Protein AF-A0A975GGH2-F1 (afdb_monomer)

Radius of gyration: 15.09 Å; Cα contacts (8 Å, |Δi|>4): 150; chains: 1; bounding box: 39×38×41 Å

Organism: NCBI:txid45656

Sequence (141 aa):
MATIVQTIEQKRSAKAYFLVQEVAKKDAAVQEKYKTCAKNFPSMVLTNGLLQSLSFLLSKKADEEKGYSLVAEHVRTWIETAINDGLLNKPEQSYSVSSVGEMIRWLSSLDVRNYLTATHEVISFTPWLKRFAQGLLYSPS

pLDDT: mean 89.92, std 12.07, range [39.66, 98.12]

Foldseek 3Di:
DDDPDDDPLNVLLVLLLVLVVVQQPDDQLLLVLLLVLLQCLLVCCVPPNDLVSLVVLVVQPDPSNNSSLSVLVSLLVQLVVCCVVVLAPDQDPPQDSPDSVSVSVSLVPDDPVRNVSSSVSSSSNSVSNNVSSVVSRDDDD

Nearest PDB structures (foldseek):
  2zop-assembly3_E-2  TM=8.923E-01  e=2.641E-04  Thermus thermophilus HB8
  5k7f-assembly1_B  TM=3.016E-01  e=3.276E+00  Myxococcus xanthus DK 1622

Mean predicted aligned error: 4.85 Å

Secondary structure (DSSP, 8-state):
----PPPHHHHHHHHHHHHHHHHTTS-HHHHHHHHHHHHHHHHHHHHH-HHHHHHHHHH--SGGGHHHHHHHHHHHHHHHHHHHTTSSPPPPTT---SSHHHHHHHHHHS-HHHHHHHHHHHHHHHHHHHHHHHHHS----

Structure (mmCIF, N/CA/C/O backbone):
data_AF-A0A975GGH2-F1
#
_entry.id   AF-A0A975GGH2-F1
#
loop_
_atom_site.group_PDB
_atom_site.id
_atom_site.type_symbol
_atom_site.label_atom_id
_atom_site.label_alt_id
_atom_site.label_comp_id
_atom_site.label_asym_id
_atom_site.label_entity_id
_atom_site.label_seq_id
_atom_site.pdbx_PDB_ins_code
_atom_site.Cartn_x
_atom_site.Cartn_y
_atom_site.Cartn_z
_atom_site.occupancy
_atom_site.B_iso_or_equiv
_atom_site.auth_seq_id
_atom_site.auth_comp_id
_atom_site.auth_asym_id
_atom_site.auth_atom_id
_atom_site.pdbx_PDB_model_num
ATOM 1 N N . MET A 1 1 ? -12.277 -23.011 -22.365 1.00 39.66 1 MET A N 1
ATOM 2 C CA . MET A 1 1 ? -12.888 -22.144 -21.335 1.00 39.66 1 MET A CA 1
ATOM 3 C C . MET A 1 1 ? -12.095 -20.851 -21.304 1.00 39.66 1 MET A C 1
ATOM 5 O O . MET A 1 1 ? -10.890 -20.924 -21.109 1.00 39.66 1 MET A O 1
ATOM 9 N N . ALA A 1 2 ? -12.713 -19.704 -21.590 1.00 44.00 2 ALA A N 1
ATOM 10 C CA . ALA A 1 2 ? -12.029 -18.418 -21.493 1.00 44.00 2 ALA A CA 1
ATOM 11 C C . ALA A 1 2 ? -11.897 -18.050 -20.010 1.00 44.00 2 ALA A C 1
ATOM 13 O O . ALA A 1 2 ? -12.901 -17.833 -19.334 1.00 44.00 2 ALA A O 1
ATOM 14 N N . THR A 1 3 ? -10.675 -18.032 -19.489 1.00 51.44 3 THR A N 1
ATOM 15 C CA . THR A 1 3 ? -10.408 -17.518 -18.145 1.00 51.44 3 THR A CA 1
ATOM 16 C C . THR A 1 3 ? -10.687 -16.018 -18.165 1.00 51.44 3 THR A C 1
ATOM 18 O O . THR A 1 3 ? -10.071 -15.293 -18.944 1.00 51.44 3 THR A O 1
ATOM 21 N N . ILE A 1 4 ? -11.626 -15.540 -17.345 1.00 62.81 4 ILE A N 1
ATOM 22 C CA . ILE A 1 4 ? -11.861 -14.101 -17.182 1.00 62.81 4 ILE A CA 1
ATOM 23 C C . ILE A 1 4 ? -10.635 -13.533 -16.461 1.00 62.81 4 ILE A C 1
ATOM 25 O O . ILE A 1 4 ? -10.492 -13.673 -15.248 1.00 62.81 4 ILE A O 1
ATOM 29 N N . VAL A 1 5 ? -9.708 -12.953 -17.223 1.00 73.94 5 VAL A N 1
ATOM 30 C CA . VAL A 1 5 ? -8.522 -12.291 -16.676 1.00 73.94 5 VAL A CA 1
ATOM 31 C C . VAL A 1 5 ? -8.978 -11.006 -15.987 1.00 73.94 5 VAL A C 1
ATOM 33 O O . VAL A 1 5 ? -9.556 -10.129 -16.626 1.00 73.94 5 VAL A O 1
ATOM 36 N N . GLN A 1 6 ? -8.740 -10.898 -14.678 1.00 80.75 6 GLN A N 1
ATOM 37 C CA . GLN A 1 6 ? -9.016 -9.667 -13.937 1.00 80.75 6 GLN A CA 1
ATOM 38 C C . GLN A 1 6 ? -8.064 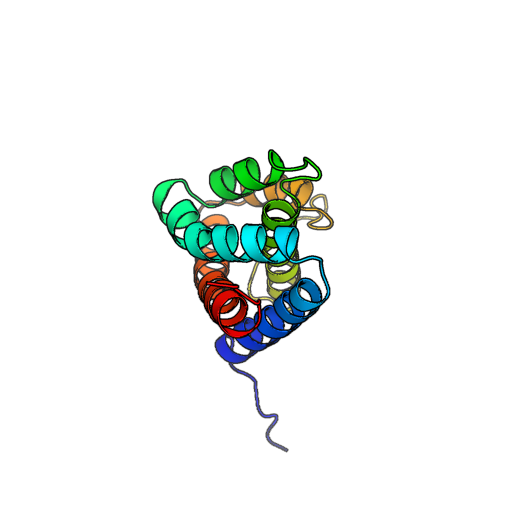-8.552 -14.373 1.00 80.75 6 GLN A C 1
ATOM 40 O O . GLN A 1 6 ? -6.862 -8.776 -14.538 1.00 80.75 6 GLN A O 1
ATOM 45 N N . THR A 1 7 ? -8.587 -7.334 -14.506 1.00 91.81 7 THR A N 1
ATOM 46 C CA . THR A 1 7 ? -7.756 -6.160 -14.789 1.00 91.81 7 THR A CA 1
ATOM 47 C C . THR A 1 7 ? -6.927 -5.775 -13.561 1.00 91.81 7 THR A C 1
ATOM 49 O O . THR A 1 7 ? -7.290 -6.066 -12.419 1.00 91.81 7 THR A O 1
ATOM 52 N N . ILE A 1 8 ? -5.813 -5.070 -13.773 1.00 93.44 8 ILE A N 1
ATOM 53 C CA . ILE A 1 8 ? -4.982 -4.565 -12.670 1.00 93.44 8 ILE A CA 1
ATOM 54 C C . ILE A 1 8 ? -5.765 -3.631 -11.732 1.00 93.44 8 ILE A C 1
ATOM 56 O O . ILE A 1 8 ? -5.581 -3.681 -10.519 1.00 93.44 8 ILE A O 1
ATOM 60 N N . GLU A 1 9 ? -6.706 -2.850 -12.270 1.00 94.75 9 GLU A N 1
ATOM 61 C CA . GLU A 1 9 ? -7.599 -2.001 -11.474 1.00 94.75 9 GLU A CA 1
ATOM 62 C C . GLU A 1 9 ? -8.523 -2.822 -10.575 1.00 94.75 9 GLU A C 1
ATOM 64 O O . GLU A 1 9 ? -8.670 -2.494 -9.400 1.00 94.75 9 GLU A O 1
ATOM 69 N N . GLN A 1 10 ? -9.084 -3.926 -11.082 1.00 94.62 10 GLN A N 1
ATOM 70 C CA . GLN A 1 10 ? -9.899 -4.833 -10.269 1.00 94.62 10 GLN A CA 1
ATOM 71 C C . GLN A 1 10 ? -9.081 -5.438 -9.121 1.00 94.62 10 GLN A C 1
ATOM 73 O O . GLN A 1 10 ? -9.567 -5.508 -7.990 1.00 94.62 10 GLN A O 1
ATOM 78 N N . LYS A 1 11 ? -7.820 -5.809 -9.378 1.00 95.62 11 LYS A N 1
ATOM 79 C CA . LYS A 1 11 ? -6.906 -6.320 -8.346 1.00 95.62 11 LYS A CA 1
ATOM 80 C C . LYS A 1 11 ? -6.584 -5.265 -7.285 1.00 95.62 11 LYS A C 1
ATOM 82 O O . LYS A 1 11 ? -6.726 -5.541 -6.092 1.00 95.62 11 LYS A O 1
ATOM 87 N N . ARG A 1 12 ? -6.218 -4.047 -7.708 1.00 97.50 12 ARG A N 1
ATOM 88 C CA . ARG A 1 12 ? -5.966 -2.899 -6.815 1.00 97.50 12 ARG A CA 1
ATOM 89 C C . ARG A 1 12 ? -7.181 -2.622 -5.938 1.00 97.50 12 ARG A C 1
ATOM 91 O O . ARG A 1 12 ? -7.048 -2.538 -4.717 1.00 97.50 12 ARG A O 1
ATOM 98 N N . SER A 1 13 ? -8.370 -2.542 -6.543 1.00 97.06 13 SER A N 1
ATOM 99 C CA . SER A 1 13 ? -9.608 -2.273 -5.815 1.00 97.06 13 SER A CA 1
ATOM 100 C C . SER A 1 13 ? -9.954 -3.388 -4.832 1.00 97.06 13 SER A C 1
ATOM 102 O O . SER A 1 13 ? -10.293 -3.097 -3.690 1.00 97.06 13 SER A O 1
ATOM 104 N N . ALA A 1 14 ? -9.822 -4.657 -5.236 1.00 97.19 14 ALA A N 1
ATOM 105 C CA . ALA A 1 14 ? -10.142 -5.796 -4.380 1.00 97.19 14 ALA A CA 1
ATOM 106 C C . ALA A 1 14 ? -9.209 -5.865 -3.165 1.00 97.19 14 ALA A C 1
ATOM 108 O O . ALA A 1 14 ? -9.674 -6.018 -2.033 1.00 97.19 14 ALA A O 1
ATOM 109 N N . LYS A 1 15 ? -7.898 -5.676 -3.375 1.00 97.75 15 LYS A N 1
ATOM 110 C CA . LYS A 1 15 ? -6.932 -5.644 -2.273 1.00 97.75 15 LYS A CA 1
ATOM 111 C C . LYS A 1 15 ? -7.193 -4.463 -1.339 1.00 97.75 15 LYS A C 1
ATOM 113 O O . LYS A 1 15 ? -7.219 -4.648 -0.126 1.00 97.75 15 LYS A O 1
ATOM 118 N N . ALA A 1 16 ? -7.411 -3.267 -1.888 1.00 98.06 16 ALA A N 1
ATOM 119 C CA . ALA A 1 16 ? -7.695 -2.073 -1.098 1.00 98.06 16 ALA A CA 1
ATOM 120 C C . ALA A 1 16 ? -8.970 -2.229 -0.257 1.00 98.06 16 ALA A C 1
ATOM 122 O O . ALA A 1 16 ? -8.962 -1.879 0.921 1.00 98.06 16 ALA A O 1
ATOM 123 N N . TYR A 1 17 ? -10.036 -2.782 -0.841 1.00 98.12 17 TYR A N 1
ATOM 124 C CA . TYR A 1 17 ? -11.290 -3.059 -0.144 1.00 98.12 17 TYR A CA 1
ATOM 125 C C . TYR A 1 17 ? -11.068 -3.974 1.063 1.00 98.12 17 TYR A C 1
ATOM 127 O O . TYR A 1 17 ? -11.427 -3.601 2.177 1.00 98.12 17 TYR A O 1
ATOM 135 N N . PHE A 1 18 ? -10.409 -5.119 0.855 1.00 97.88 18 PHE A N 1
ATOM 136 C CA . PHE A 1 18 ? -10.112 -6.074 1.924 1.00 97.88 18 PHE A CA 1
ATOM 137 C C . PHE A 1 18 ? -9.308 -5.427 3.060 1.00 97.88 18 PHE A C 1
ATOM 139 O O . PHE A 1 18 ? -9.675 -5.524 4.227 1.00 97.88 18 PHE A O 1
ATOM 146 N N . LEU A 1 19 ? -8.241 -4.702 2.719 1.00 97.94 19 LEU A N 1
ATOM 147 C CA . LEU A 1 19 ? -7.385 -4.049 3.708 1.00 97.94 19 LEU A CA 1
ATOM 148 C C . LEU A 1 19 ? -8.143 -2.993 4.525 1.00 97.94 19 LEU A C 1
ATOM 150 O O . LEU A 1 19 ? -7.998 -2.931 5.743 1.00 97.94 19 LEU A O 1
ATOM 154 N N . VAL A 1 20 ? -8.984 -2.175 3.886 1.00 97.75 20 VAL A N 1
ATOM 155 C CA . VAL A 1 20 ? -9.786 -1.167 4.598 1.00 97.75 20 VAL A CA 1
ATOM 156 C C . VAL A 1 20 ? -10.891 -1.810 5.441 1.00 97.75 20 VAL A C 1
ATOM 158 O O . VAL A 1 20 ? -11.197 -1.307 6.521 1.00 97.75 20 VAL A O 1
ATOM 161 N N . GLN A 1 21 ? -11.455 -2.938 5.008 1.00 97.06 21 GLN A N 1
ATOM 162 C CA . GLN A 1 21 ? -12.437 -3.684 5.796 1.00 97.06 21 GLN A CA 1
ATOM 163 C C . GLN A 1 21 ? -11.850 -4.172 7.131 1.00 97.06 21 GLN A C 1
ATOM 165 O O . GLN A 1 21 ? -12.538 -4.144 8.150 1.00 97.06 21 GLN A O 1
ATOM 170 N N . GLU A 1 22 ? -10.569 -4.549 7.167 1.00 95.94 22 GLU A N 1
ATOM 171 C CA . GLU A 1 22 ? -9.883 -4.889 8.422 1.00 95.94 22 GLU A CA 1
ATOM 172 C C . GLU A 1 22 ? -9.676 -3.667 9.333 1.00 95.94 22 GLU A C 1
ATOM 174 O O . GLU A 1 22 ? -9.730 -3.790 10.559 1.00 95.94 22 GLU A O 1
ATOM 179 N N . VAL A 1 23 ? -9.506 -2.471 8.760 1.00 96.00 23 VAL A N 1
ATOM 180 C CA . VAL A 1 23 ? -9.425 -1.212 9.527 1.00 96.00 23 VAL A CA 1
ATOM 181 C C . VAL A 1 23 ? -10.776 -0.843 10.127 1.00 96.00 23 VAL A C 1
ATOM 183 O O . VAL A 1 23 ? -10.817 -0.347 11.249 1.00 96.00 23 VAL A O 1
ATOM 186 N N . ALA A 1 24 ? -11.882 -1.136 9.441 1.00 95.06 24 ALA A N 1
ATOM 187 C CA . ALA A 1 24 ? -13.233 -0.872 9.944 1.00 95.06 24 ALA A CA 1
ATOM 188 C C . ALA A 1 24 ? -13.557 -1.629 11.250 1.00 95.06 24 ALA A C 1
ATOM 190 O O . ALA A 1 24 ? -14.477 -1.252 11.970 1.00 95.06 24 ALA A O 1
ATOM 191 N N . LYS A 1 25 ? -12.787 -2.676 11.579 1.00 94.38 25 LYS A N 1
ATOM 192 C CA . LYS A 1 25 ? -12.889 -3.436 12.836 1.00 94.38 25 LYS A CA 1
ATOM 193 C C . LYS A 1 25 ? -12.070 -2.829 13.986 1.00 94.38 25 LYS A C 1
ATOM 195 O O . LYS A 1 25 ? -12.108 -3.352 15.097 1.00 94.38 25 LYS A O 1
ATOM 200 N N . LYS A 1 26 ? -11.269 -1.790 13.725 1.00 92.81 26 LYS A N 1
ATOM 201 C CA . LYS A 1 26 ? -10.469 -1.073 14.733 1.00 92.81 26 LYS A CA 1
ATOM 202 C C . LYS A 1 26 ? -11.300 0.019 15.409 1.00 92.81 26 LYS A C 1
ATOM 204 O O . LY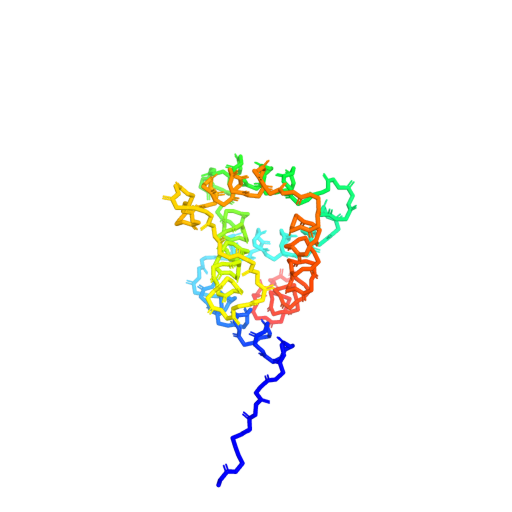S A 1 26 ? -12.392 0.348 14.954 1.00 92.81 26 LYS A O 1
ATOM 209 N N . ASP A 1 27 ? -10.780 0.586 16.491 1.00 92.31 27 ASP A N 1
ATOM 210 C CA . ASP A 1 27 ? -11.405 1.710 17.188 1.00 92.31 27 ASP A CA 1
ATOM 211 C C . ASP A 1 27 ? -11.498 2.973 16.308 1.00 92.31 27 ASP A C 1
ATOM 213 O O . ASP A 1 27 ? -10.765 3.141 15.329 1.00 92.31 27 ASP A O 1
ATOM 217 N N . ALA A 1 28 ? -12.417 3.874 16.665 1.00 91.62 28 ALA A N 1
ATOM 218 C CA . ALA A 1 28 ? -12.719 5.066 15.874 1.00 91.62 28 ALA A CA 1
ATOM 219 C C . ALA A 1 28 ? -11.508 6.001 15.695 1.00 91.62 28 ALA A C 1
ATOM 221 O O . ALA A 1 28 ? -11.342 6.576 14.620 1.00 91.62 28 ALA A O 1
ATOM 222 N N . ALA A 1 29 ? -10.630 6.107 16.699 1.00 90.75 29 ALA A N 1
ATOM 223 C CA . ALA A 1 29 ? -9.444 6.958 16.619 1.00 90.75 29 ALA A CA 1
ATOM 224 C C . ALA A 1 29 ? -8.452 6.429 15.570 1.00 90.75 29 ALA A C 1
ATOM 226 O O . ALA A 1 29 ? -7.943 7.190 14.741 1.00 90.75 29 ALA A O 1
ATOM 227 N N . VAL A 1 30 ? -8.230 5.110 15.531 1.00 92.81 30 VAL A N 1
ATOM 228 C CA . VAL A 1 30 ? -7.422 4.469 14.483 1.00 92.81 30 VAL A CA 1
ATOM 229 C C . VAL A 1 30 ? -8.044 4.671 13.102 1.00 92.81 30 VAL A C 1
ATOM 231 O O . VAL A 1 30 ? -7.322 5.008 12.157 1.00 92.81 30 VAL A O 1
ATOM 234 N N . GLN A 1 31 ? -9.364 4.503 12.974 1.00 94.12 31 GLN A N 1
ATOM 235 C CA . GLN A 1 31 ? -10.075 4.705 11.708 1.00 94.12 31 GLN A CA 1
ATOM 236 C C . GLN A 1 31 ? -9.923 6.141 11.181 1.00 94.12 31 GLN A C 1
ATOM 238 O O . GLN A 1 31 ? -9.625 6.336 10.000 1.00 94.12 31 GLN A O 1
ATOM 243 N N . GLU A 1 32 ? -10.068 7.148 12.044 1.00 92.94 32 GLU A N 1
ATOM 244 C CA . GLU A 1 32 ? -9.950 8.562 11.680 1.00 92.94 32 GLU A CA 1
ATOM 245 C C . GLU A 1 32 ? -8.530 8.923 11.216 1.00 92.94 32 GLU A C 1
ATOM 247 O O . GLU A 1 32 ? -8.338 9.543 10.159 1.00 92.94 32 GLU A O 1
ATOM 252 N N . LYS A 1 33 ? -7.512 8.476 11.963 1.00 93.25 33 LYS A N 1
ATOM 253 C CA . LYS A 1 33 ? -6.100 8.673 11.604 1.00 93.25 33 LYS A CA 1
ATOM 254 C C . LYS A 1 33 ? -5.759 7.980 10.290 1.00 93.25 33 LYS A C 1
ATOM 256 O O . LYS A 1 33 ? -5.123 8.584 9.425 1.00 93.25 33 LYS A O 1
ATOM 261 N N . TYR A 1 34 ? -6.230 6.746 10.103 1.00 95.75 34 TYR A N 1
ATOM 262 C CA . TYR A 1 34 ? -6.054 6.008 8.855 1.00 95.75 34 TYR A CA 1
ATOM 263 C C . TYR A 1 34 ? -6.700 6.745 7.680 1.00 95.75 34 TYR A C 1
ATOM 265 O O . TYR A 1 34 ? -6.052 6.959 6.658 1.00 95.75 34 TYR A O 1
ATOM 273 N N . LYS A 1 35 ? -7.956 7.188 7.821 1.00 95.12 35 LYS A N 1
ATOM 274 C CA . LYS A 1 35 ? -8.696 7.925 6.784 1.00 95.12 35 LYS A CA 1
ATOM 275 C C . LYS A 1 35 ? -7.978 9.213 6.386 1.00 95.12 35 LYS A C 1
ATOM 277 O O . LYS A 1 35 ? -7.836 9.496 5.194 1.00 95.12 35 LYS A O 1
ATOM 282 N N . THR A 1 36 ? -7.481 9.960 7.369 1.00 94.44 36 THR A N 1
ATOM 283 C CA . THR A 1 36 ? -6.690 11.178 7.149 1.00 94.44 36 THR A CA 1
ATOM 284 C C . THR A 1 36 ? -5.393 10.870 6.404 1.00 94.44 36 THR A C 1
ATOM 286 O O . THR A 1 36 ? -5.089 11.506 5.393 1.00 94.44 36 THR A O 1
ATOM 289 N N . CYS A 1 37 ? -4.653 9.855 6.850 1.00 95.44 37 CYS A N 1
ATOM 290 C CA . CYS A 1 37 ? -3.409 9.442 6.215 1.00 95.44 37 CYS A CA 1
ATOM 291 C C . CYS A 1 37 ? -3.637 8.953 4.773 1.00 95.44 37 CYS A C 1
ATOM 293 O O . CYS A 1 37 ? -3.021 9.478 3.848 1.00 95.44 37 CYS A O 1
ATOM 295 N N . ALA A 1 38 ? -4.584 8.037 4.549 1.00 96.31 38 ALA A N 1
ATOM 296 C CA . ALA A 1 38 ? -4.919 7.496 3.231 1.00 96.31 38 ALA A CA 1
ATOM 297 C C . ALA A 1 38 ? -5.369 8.586 2.242 1.00 96.31 38 ALA A C 1
ATOM 299 O O . ALA A 1 38 ? -5.060 8.514 1.053 1.00 96.31 38 ALA A O 1
ATOM 300 N N . LYS A 1 39 ? -6.064 9.627 2.723 1.00 95.38 39 LYS A N 1
ATOM 301 C CA . LYS A 1 39 ? -6.448 10.792 1.912 1.00 95.38 39 LYS A CA 1
ATOM 302 C C . LYS A 1 39 ? -5.234 11.596 1.437 1.00 95.38 39 LYS A C 1
ATOM 304 O O . LYS A 1 39 ? -5.240 12.055 0.294 1.00 95.38 39 LYS A O 1
ATOM 309 N N . ASN A 1 40 ? -4.237 11.777 2.301 1.00 94.62 40 ASN A N 1
ATOM 310 C CA . ASN A 1 40 ? -3.101 12.671 2.065 1.00 94.62 40 ASN A CA 1
ATOM 311 C C . ASN A 1 40 ? -1.912 11.969 1.392 1.00 94.62 40 ASN A C 1
ATOM 313 O O . ASN A 1 40 ? -1.162 12.605 0.653 1.00 94.62 40 ASN A O 1
ATOM 317 N N . PHE A 1 41 ? -1.760 10.662 1.601 1.00 95.75 41 PHE A N 1
ATOM 318 C CA . PHE A 1 41 ? -0.600 9.894 1.154 1.00 95.75 41 PHE A CA 1
ATOM 319 C C . PHE A 1 41 ? -0.308 9.980 -0.358 1.00 95.75 41 PHE A C 1
ATOM 321 O O . PHE A 1 41 ? 0.853 10.209 -0.693 1.00 95.75 41 PHE A O 1
ATOM 328 N N . PRO A 1 42 ? -1.291 9.909 -1.287 1.00 93.81 42 PRO A N 1
ATOM 329 C CA . PRO A 1 42 ? -1.004 10.077 -2.715 1.00 93.81 42 PRO A CA 1
ATOM 330 C C . PRO A 1 42 ? -0.324 11.417 -3.029 1.00 93.81 42 PRO A C 1
ATOM 332 O O . PRO A 1 42 ? 0.634 11.468 -3.795 1.00 93.81 42 PRO A O 1
ATOM 335 N N . SER A 1 43 ? -0.785 12.501 -2.394 1.00 94.69 43 SER A N 1
ATOM 336 C CA . SER A 1 43 ? -0.185 13.827 -2.562 1.00 94.69 43 SER A CA 1
ATOM 337 C C . SER A 1 43 ? 1.215 13.885 -1.958 1.00 94.69 43 SER A C 1
ATOM 339 O O . SER A 1 43 ? 2.107 14.466 -2.563 1.00 94.69 43 SER A O 1
ATOM 341 N N . MET A 1 44 ? 1.430 13.258 -0.796 1.00 95.38 44 MET A N 1
ATOM 342 C CA . MET A 1 44 ? 2.754 13.193 -0.169 1.00 95.38 44 MET A CA 1
ATOM 343 C C . MET A 1 44 ? 3.771 12.499 -1.078 1.00 95.38 44 MET A C 1
ATOM 345 O O . MET A 1 44 ? 4.877 13.006 -1.241 1.00 95.38 44 MET A O 1
ATOM 349 N N . VAL A 1 45 ? 3.386 11.387 -1.716 1.00 96.44 45 VAL A N 1
ATOM 350 C CA . VAL A 1 45 ? 4.259 10.657 -2.648 1.00 96.44 45 VAL A CA 1
ATOM 351 C C . VAL A 1 45 ? 4.600 11.512 -3.868 1.00 96.44 45 VAL A C 1
ATOM 353 O O . VAL A 1 45 ? 5.754 11.523 -4.285 1.00 96.44 45 VAL A O 1
ATOM 356 N N . LEU A 1 46 ? 3.636 12.258 -4.414 1.00 94.38 46 LEU A N 1
ATOM 357 C CA . LEU A 1 46 ? 3.871 13.148 -5.556 1.00 94.38 46 LEU A CA 1
ATOM 358 C C . LEU A 1 46 ? 4.796 14.327 -5.214 1.00 94.38 46 LEU A C 1
ATOM 360 O O . LEU A 1 46 ? 5.604 14.719 -6.048 1.00 94.38 46 LEU A O 1
ATOM 364 N N . THR A 1 47 ? 4.685 14.892 -4.009 1.00 95.44 47 THR A N 1
ATOM 365 C CA . THR A 1 47 ? 5.467 16.073 -3.602 1.00 95.44 47 THR A CA 1
ATOM 366 C C . THR A 1 47 ? 6.854 15.713 -3.068 1.00 95.44 47 THR A C 1
ATOM 368 O O . THR A 1 47 ? 7.829 16.374 -3.407 1.00 95.44 47 THR A O 1
ATOM 371 N N . ASN A 1 48 ? 6.953 14.663 -2.249 1.00 95.25 48 ASN A N 1
ATOM 372 C CA . ASN A 1 48 ? 8.170 14.325 -1.497 1.00 95.25 48 ASN A CA 1
ATOM 373 C C . ASN A 1 48 ? 8.847 13.035 -1.992 1.00 95.25 48 ASN A C 1
ATOM 375 O O . ASN A 1 48 ? 9.938 12.683 -1.544 1.00 95.25 48 ASN A O 1
ATOM 379 N N . GLY A 1 49 ? 8.199 12.292 -2.889 1.00 95.56 49 GLY A N 1
ATOM 380 C CA . GLY A 1 49 ? 8.638 10.968 -3.313 1.00 95.56 49 GLY A CA 1
ATOM 381 C C . GLY A 1 49 ? 8.189 9.847 -2.371 1.00 95.56 49 GLY A C 1
ATOM 382 O O . GLY A 1 49 ? 7.795 10.057 -1.215 1.00 95.56 49 GLY A O 1
ATOM 383 N N . LEU A 1 50 ? 8.255 8.615 -2.882 1.00 97.19 50 LEU A N 1
ATOM 384 C CA . LEU A 1 50 ? 7.779 7.420 -2.187 1.00 97.19 50 LEU A CA 1
ATOM 385 C C . LEU A 1 50 ? 8.599 7.113 -0.924 1.00 97.19 50 LEU A C 1
ATOM 387 O O . LEU A 1 50 ? 8.018 6.912 0.142 1.00 97.19 50 LEU A O 1
ATOM 391 N N . LEU A 1 51 ? 9.934 7.130 -1.016 1.00 96.38 51 LEU A N 1
ATOM 392 C CA . LEU A 1 51 ? 10.822 6.809 0.112 1.00 96.38 51 LEU A CA 1
ATOM 393 C C . LEU A 1 51 ? 10.635 7.747 1.307 1.00 96.38 51 LEU A C 1
ATOM 395 O O . LEU A 1 51 ? 10.519 7.280 2.442 1.00 96.38 51 LEU A O 1
ATOM 399 N N . GLN A 1 52 ? 10.571 9.059 1.064 1.00 95.44 52 GLN A N 1
ATOM 400 C CA . GLN A 1 52 ? 10.388 10.040 2.136 1.00 95.44 52 GLN A CA 1
ATOM 401 C C . GLN A 1 52 ? 9.007 9.901 2.774 1.00 95.44 52 GLN A C 1
ATOM 403 O O . GLN A 1 52 ? 8.887 9.907 3.997 1.00 95.44 52 GLN A O 1
ATOM 408 N N . SER A 1 53 ? 7.972 9.696 1.956 1.00 96.81 53 SER A N 1
ATOM 409 C CA . SER A 1 53 ? 6.603 9.501 2.440 1.00 96.81 53 SER A CA 1
ATOM 410 C C . SER A 1 53 ? 6.483 8.260 3.325 1.00 96.81 53 SER A C 1
ATOM 412 O O . SER A 1 53 ? 5.916 8.333 4.413 1.00 96.81 53 SER A O 1
ATOM 414 N N . LEU A 1 54 ? 7.063 7.132 2.904 1.00 95.69 54 LEU A N 1
ATOM 415 C CA . LEU A 1 54 ? 7.078 5.897 3.692 1.00 95.69 54 LEU A CA 1
ATOM 416 C C . LEU A 1 54 ? 7.910 6.031 4.971 1.00 95.69 54 LEU A C 1
ATOM 418 O O . LEU A 1 54 ? 7.483 5.564 6.023 1.00 95.69 54 LEU A O 1
ATOM 422 N N . SER A 1 55 ? 9.061 6.703 4.906 1.00 93.62 55 SER A N 1
ATOM 423 C CA . SER A 1 55 ? 9.909 6.955 6.080 1.00 93.62 55 SER A CA 1
ATOM 424 C C . SER A 1 55 ? 9.206 7.848 7.103 1.00 93.62 55 SER A C 1
ATOM 426 O O . SER A 1 55 ? 9.281 7.593 8.305 1.00 93.62 55 SER A O 1
ATOM 428 N N . PHE A 1 56 ? 8.453 8.848 6.635 1.00 93.31 56 PHE A N 1
ATOM 429 C CA . PHE A 1 56 ? 7.605 9.666 7.495 1.00 93.31 56 PHE A CA 1
ATOM 430 C C . PHE A 1 56 ? 6.542 8.811 8.195 1.00 93.31 56 PHE A C 1
ATOM 432 O O . PHE A 1 56 ? 6.446 8.860 9.420 1.00 93.31 56 PHE A O 1
ATOM 439 N N . LEU A 1 57 ? 5.800 7.968 7.464 1.00 92.62 57 LEU A N 1
ATOM 440 C CA . LEU A 1 57 ? 4.827 7.058 8.087 1.00 92.62 57 LEU A CA 1
ATOM 441 C C . LEU A 1 57 ? 5.493 6.090 9.077 1.00 92.62 57 LEU A C 1
ATOM 443 O O . LEU A 1 57 ? 4.945 5.833 10.144 1.00 92.62 57 LEU A O 1
ATOM 447 N N . LEU A 1 58 ? 6.696 5.599 8.769 1.00 87.50 58 LEU A N 1
ATOM 448 C CA . LEU A 1 58 ? 7.454 4.714 9.654 1.00 87.50 58 LEU A CA 1
ATOM 449 C C . LEU A 1 58 ? 7.887 5.402 10.959 1.00 87.50 58 LEU A C 1
ATOM 451 O O . LEU A 1 58 ? 8.069 4.722 11.965 1.00 87.50 58 L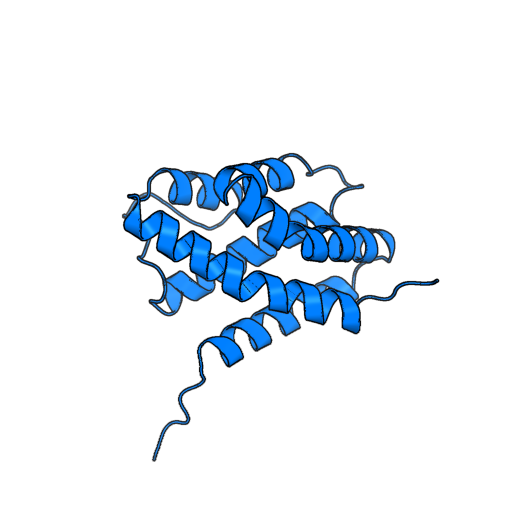EU A O 1
ATOM 455 N N . SER A 1 59 ? 8.053 6.727 10.972 1.00 87.56 59 SER A N 1
ATOM 456 C CA . SER A 1 59 ? 8.349 7.474 12.205 1.00 87.56 59 SER A CA 1
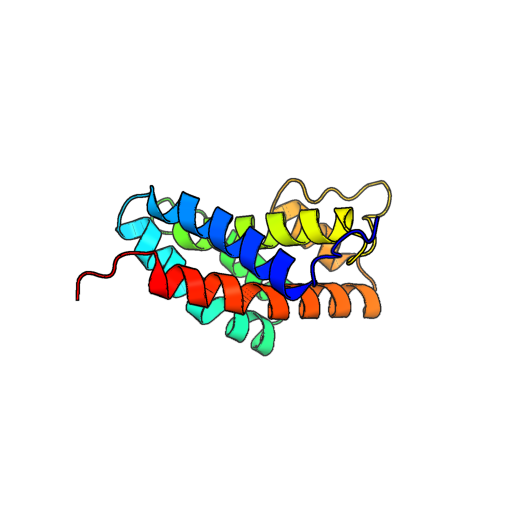ATOM 457 C C . SER A 1 59 ? 7.125 7.620 13.121 1.00 87.56 59 SER A C 1
ATOM 459 O O . SER A 1 59 ? 7.261 7.840 14.322 1.00 87.56 59 SER A O 1
ATOM 461 N N . LYS A 1 60 ? 5.917 7.423 12.580 1.00 83.62 60 LYS A N 1
ATOM 462 C CA . LYS A 1 60 ? 4.623 7.541 13.266 1.00 83.62 60 LYS A CA 1
ATOM 463 C C . LYS A 1 60 ? 4.188 6.230 13.950 1.00 83.62 60 LYS A C 1
ATOM 465 O O . LYS A 1 60 ? 3.053 5.788 13.804 1.00 83.62 60 LYS A O 1
ATOM 470 N N . LYS A 1 61 ? 5.101 5.597 14.699 1.00 67.69 61 LYS A N 1
ATOM 471 C CA . LYS A 1 61 ? 4.890 4.297 15.385 1.00 67.69 61 LYS A CA 1
ATOM 472 C C . LYS A 1 61 ? 4.219 4.374 16.762 1.00 67.69 61 LYS A C 1
ATOM 474 O O . LYS A 1 61 ? 3.979 3.331 17.362 1.00 67.69 61 LYS A O 1
ATOM 479 N N . ALA A 1 62 ? 3.959 5.571 17.283 1.00 67.94 62 ALA A N 1
ATOM 480 C CA . ALA A 1 62 ? 3.289 5.732 18.573 1.00 67.94 62 ALA A CA 1
ATOM 481 C C . ALA A 1 62 ? 1.863 5.149 18.541 1.00 67.94 62 ALA A C 1
ATOM 483 O O . ALA A 1 62 ? 1.223 5.135 17.488 1.00 67.94 62 ALA A O 1
ATOM 484 N N . ASP A 1 63 ? 1.349 4.710 19.696 1.00 61.62 63 ASP A N 1
ATOM 485 C CA . ASP A 1 63 ? -0.002 4.136 19.817 1.00 61.62 63 ASP A CA 1
ATOM 486 C C . ASP A 1 63 ? -1.099 5.079 19.287 1.00 61.62 63 ASP A C 1
ATOM 488 O O . ASP A 1 63 ? -2.064 4.618 18.678 1.00 61.62 63 ASP A O 1
ATOM 492 N N . GLU A 1 64 ? -0.909 6.394 19.433 1.00 62.50 64 GLU A N 1
ATOM 493 C CA . GLU A 1 64 ? -1.807 7.448 18.933 1.00 62.50 64 GLU A CA 1
ATOM 494 C C . GLU A 1 64 ? -1.797 7.606 17.399 1.00 62.50 64 GLU A C 1
ATOM 496 O O . GLU A 1 64 ? -2.691 8.222 16.818 1.00 62.50 64 GLU A O 1
ATOM 501 N N . GLU A 1 65 ? -0.794 7.045 16.723 1.00 74.44 65 GLU A N 1
ATOM 502 C CA . GLU A 1 65 ? -0.554 7.199 15.284 1.00 74.44 65 GLU A CA 1
ATOM 503 C C . GLU A 1 65 ? -0.698 5.864 14.525 1.00 74.44 65 GLU A C 1
ATOM 505 O O . GLU A 1 65 ? -0.329 5.749 13.352 1.00 74.44 65 GLU A O 1
ATOM 510 N N . LYS A 1 66 ? -1.303 4.848 15.161 1.00 83.25 66 LYS A N 1
ATOM 511 C CA . LYS A 1 66 ? -1.558 3.512 14.585 1.00 83.25 66 LYS A CA 1
ATOM 512 C C . LYS A 1 66 ? -2.168 3.549 13.180 1.00 83.25 66 LYS A C 1
ATOM 514 O O . LYS A 1 66 ? -1.805 2.730 12.337 1.00 83.25 66 LYS A O 1
ATOM 519 N N . GLY A 1 67 ? -3.039 4.518 12.892 1.00 87.94 67 GLY A N 1
ATOM 520 C CA . GLY A 1 67 ? -3.622 4.701 11.559 1.00 87.94 67 GLY A CA 1
ATOM 521 C C . GLY A 1 67 ? -2.590 4.980 10.455 1.00 87.94 67 GLY A C 1
ATOM 522 O O . GLY A 1 67 ? -2.729 4.457 9.352 1.00 87.94 67 GLY A O 1
ATOM 523 N N . TYR A 1 68 ? -1.525 5.736 10.744 1.00 92.00 68 TYR A N 1
ATOM 524 C CA . TYR A 1 68 ? -0.445 6.030 9.788 1.00 92.00 68 TYR A CA 1
ATOM 525 C C . TYR A 1 68 ? 0.407 4.790 9.514 1.00 92.00 68 TYR A C 1
ATOM 527 O O . TYR A 1 68 ? 0.716 4.480 8.361 1.00 92.00 68 TYR A O 1
ATOM 535 N N . SER A 1 69 ? 0.737 4.050 10.575 1.00 91.38 69 SER A N 1
ATOM 536 C CA . SER A 1 69 ? 1.485 2.795 10.469 1.00 91.38 69 SER A CA 1
ATOM 537 C C . SER A 1 69 ? 0.729 1.753 9.630 1.00 91.38 69 SER A C 1
ATOM 539 O O . SER A 1 69 ? 1.333 1.083 8.795 1.00 91.38 69 SER A O 1
ATOM 541 N N . LEU A 1 70 ? -0.600 1.672 9.770 1.00 95.06 70 LEU A N 1
ATOM 542 C CA . LEU A 1 70 ? -1.442 0.783 8.961 1.00 95.06 70 LEU A CA 1
ATOM 543 C C . LEU A 1 70 ? -1.449 1.153 7.471 1.00 95.06 70 LEU A C 1
ATOM 545 O O . LEU A 1 70 ? -1.406 0.259 6.631 1.00 95.06 70 LEU A O 1
ATOM 549 N N . VAL A 1 71 ? -1.459 2.443 7.113 1.00 96.94 71 VAL A N 1
ATOM 550 C CA . VAL A 1 71 ? -1.349 2.848 5.697 1.00 96.94 71 VAL A CA 1
ATOM 551 C C . VAL A 1 71 ? -0.019 2.383 5.103 1.00 96.94 71 VAL A C 1
ATOM 553 O O . VAL A 1 71 ? -0.008 1.831 4.003 1.00 96.94 71 VAL A O 1
ATOM 556 N N . ALA A 1 72 ? 1.092 2.547 5.829 1.00 95.94 72 ALA A N 1
ATOM 557 C CA . ALA A 1 72 ? 2.396 2.068 5.372 1.00 95.94 72 ALA A CA 1
ATOM 558 C C . ALA A 1 72 ? 2.417 0.541 5.195 1.00 95.94 72 ALA A C 1
ATOM 560 O O . ALA A 1 72 ? 2.916 0.044 4.184 1.00 95.94 72 ALA A O 1
ATOM 561 N N . GLU A 1 73 ? 1.823 -0.195 6.135 1.00 95.81 73 GLU A N 1
ATOM 562 C CA . GLU A 1 73 ? 1.724 -1.655 6.071 1.00 95.81 73 GLU A CA 1
ATOM 563 C C . GLU A 1 73 ? 0.846 -2.129 4.904 1.00 95.81 73 GLU A C 1
ATOM 565 O O . GLU A 1 73 ? 1.159 -3.101 4.217 1.00 95.81 73 GLU A O 1
ATOM 570 N N . HIS A 1 74 ? -0.231 -1.409 4.602 1.00 97.81 74 HIS A N 1
ATOM 571 C CA . HIS A 1 74 ? -1.094 -1.707 3.462 1.00 97.81 74 HIS A CA 1
ATOM 572 C C . HIS A 1 74 ? -0.405 -1.444 2.122 1.00 97.81 74 HIS A C 1
ATOM 574 O O . HIS A 1 74 ? -0.561 -2.232 1.189 1.00 97.81 74 HIS A O 1
ATOM 580 N N . VAL A 1 75 ? 0.398 -0.380 2.029 1.00 97.69 75 VAL A N 1
ATOM 581 C CA . VAL A 1 75 ? 1.256 -0.128 0.861 1.00 97.69 75 VAL A CA 1
ATOM 582 C C . VAL A 1 75 ? 2.297 -1.238 0.709 1.00 97.69 75 VAL A C 1
ATOM 584 O O . VAL A 1 75 ? 2.472 -1.749 -0.395 1.00 97.69 75 VAL A O 1
ATOM 587 N N . ARG A 1 76 ? 2.918 -1.680 1.809 1.00 97.00 76 ARG A N 1
ATOM 588 C CA . ARG A 1 76 ? 3.841 -2.826 1.823 1.00 97.00 76 ARG A CA 1
ATOM 589 C C . ARG A 1 76 ? 3.174 -4.111 1.350 1.00 97.00 76 ARG A C 1
ATOM 591 O O . ARG A 1 76 ? 3.699 -4.789 0.472 1.00 97.00 76 ARG A O 1
ATOM 598 N N . THR A 1 77 ? 1.980 -4.394 1.854 1.00 97.00 77 THR A N 1
ATOM 599 C CA . THR A 1 77 ? 1.194 -5.564 1.451 1.00 97.00 77 THR A CA 1
ATOM 600 C C . THR A 1 77 ? 0.812 -5.508 -0.036 1.00 97.00 77 THR A C 1
ATOM 602 O O . THR A 1 77 ? 0.778 -6.542 -0.709 1.00 97.00 77 THR A O 1
ATOM 605 N N . TRP A 1 78 ? 0.527 -4.318 -0.581 1.00 97.81 78 TRP A N 1
ATOM 606 C CA . TRP A 1 78 ? 0.307 -4.157 -2.021 1.00 97.81 78 TRP A CA 1
ATOM 607 C C . TRP A 1 78 ? 1.583 -4.379 -2.827 1.00 97.81 78 TRP A C 1
ATOM 609 O O . TRP A 1 78 ? 1.537 -5.131 -3.791 1.00 97.81 78 TRP A O 1
ATOM 619 N N . ILE A 1 79 ? 2.715 -3.801 -2.418 1.00 96.44 79 ILE A N 1
ATOM 620 C CA . ILE A 1 79 ? 4.010 -4.011 -3.080 1.00 96.44 79 ILE A CA 1
ATOM 621 C C . ILE A 1 79 ? 4.368 -5.499 -3.120 1.00 96.44 79 ILE A C 1
ATOM 623 O O . ILE A 1 79 ? 4.727 -6.006 -4.177 1.00 96.44 79 ILE A O 1
ATOM 627 N N . GLU A 1 80 ? 4.198 -6.221 -2.014 1.00 95.38 80 GLU A N 1
ATOM 628 C CA . GLU A 1 80 ? 4.401 -7.673 -1.969 1.00 95.38 80 GLU A CA 1
ATOM 629 C C . GLU A 1 80 ? 3.472 -8.412 -2.945 1.00 95.38 80 GLU A C 1
ATOM 631 O O . GLU A 1 80 ? 3.914 -9.284 -3.692 1.00 95.38 80 GLU A O 1
ATOM 636 N N . THR A 1 81 ? 2.192 -8.027 -2.995 1.00 95.19 81 THR A N 1
ATOM 637 C CA . THR A 1 81 ? 1.229 -8.594 -3.954 1.00 95.19 81 THR A CA 1
ATOM 638 C C . THR A 1 81 ? 1.653 -8.299 -5.398 1.00 95.19 81 THR A C 1
ATOM 640 O O . THR A 1 81 ? 1.644 -9.194 -6.234 1.00 95.19 81 THR A O 1
ATOM 643 N N . ALA A 1 82 ? 2.085 -7.072 -5.689 1.00 95.31 82 ALA A N 1
ATOM 644 C CA . ALA A 1 82 ? 2.513 -6.636 -7.013 1.00 95.31 82 ALA A CA 1
ATOM 645 C C . ALA A 1 82 ? 3.804 -7.335 -7.473 1.00 95.31 82 ALA A C 1
ATOM 647 O O . ALA A 1 82 ? 3.927 -7.684 -8.645 1.00 95.31 82 ALA A O 1
ATOM 648 N N . ILE A 1 83 ? 4.740 -7.601 -6.559 1.00 94.12 83 ILE A N 1
ATOM 649 C CA . ILE A 1 83 ? 5.927 -8.427 -6.821 1.00 94.12 83 ILE A CA 1
ATOM 650 C C . ILE A 1 83 ? 5.514 -9.862 -7.179 1.00 94.12 83 ILE A C 1
ATOM 652 O O . ILE A 1 83 ? 5.999 -10.427 -8.161 1.00 94.12 83 ILE A O 1
ATOM 656 N N . ASN A 1 84 ? 4.606 -10.458 -6.402 1.00 92.19 84 ASN A N 1
ATOM 657 C CA . ASN A 1 84 ? 4.146 -11.831 -6.625 1.00 92.19 84 ASN A CA 1
ATOM 658 C C . ASN A 1 84 ? 3.355 -11.985 -7.931 1.00 92.19 84 ASN A C 1
ATOM 660 O O . ASN A 1 84 ? 3.493 -12.999 -8.613 1.00 92.19 84 ASN A O 1
ATOM 664 N N . ASP A 1 85 ? 2.599 -10.956 -8.307 1.00 91.56 85 ASP A N 1
ATOM 665 C CA . ASP A 1 85 ? 1.850 -10.883 -9.562 1.00 91.56 85 ASP A CA 1
ATOM 666 C C . ASP A 1 85 ? 2.730 -10.543 -10.781 1.00 91.56 85 ASP A C 1
ATOM 668 O O . ASP A 1 85 ? 2.226 -10.496 -11.904 1.00 91.56 85 ASP A O 1
ATOM 672 N N . GLY A 1 86 ? 4.032 -10.296 -10.583 1.00 92.00 86 GLY A N 1
ATOM 673 C CA . GLY A 1 86 ? 4.971 -9.941 -11.651 1.00 92.00 86 GLY A CA 1
ATOM 674 C C . GLY A 1 86 ? 4.813 -8.514 -12.187 1.00 92.00 86 GLY A C 1
ATOM 675 O O . GLY A 1 86 ? 5.336 -8.203 -13.253 1.00 92.00 86 GLY A O 1
ATOM 676 N N . LEU A 1 87 ? 4.097 -7.646 -11.466 1.00 92.19 87 LEU A N 1
ATOM 677 C CA . LEU A 1 87 ? 3.964 -6.220 -11.784 1.00 92.19 87 LEU A CA 1
ATOM 678 C C . LEU A 1 87 ? 5.228 -5.439 -11.416 1.00 92.19 87 LEU A C 1
ATOM 680 O O . LEU A 1 87 ? 5.567 -4.453 -12.066 1.00 92.19 87 LEU A O 1
ATOM 684 N N . LEU A 1 88 ? 5.912 -5.883 -10.360 1.00 93.88 88 LEU A N 1
ATOM 685 C CA . LEU A 1 88 ? 7.183 -5.339 -9.903 1.00 93.88 88 LEU A CA 1
ATOM 686 C C . LEU A 1 88 ? 8.251 -6.426 -9.947 1.00 93.88 88 LEU A C 1
ATOM 688 O O . LEU A 1 88 ? 7.980 -7.601 -9.694 1.00 93.88 88 LEU A O 1
ATOM 692 N N . ASN A 1 89 ? 9.481 -6.016 -10.241 1.00 89.69 89 ASN A N 1
ATOM 693 C CA . ASN A 1 89 ? 10.608 -6.932 -10.244 1.00 89.69 89 ASN A CA 1
ATOM 694 C C . ASN A 1 89 ? 10.859 -7.469 -8.836 1.00 89.69 89 ASN A C 1
ATOM 696 O O . ASN A 1 89 ? 10.822 -6.726 -7.850 1.00 89.69 89 ASN A O 1
ATOM 700 N N . LYS A 1 90 ? 11.107 -8.779 -8.755 1.00 80.75 90 LYS A N 1
ATOM 701 C CA . LYS A 1 90 ? 11.424 -9.429 -7.488 1.00 80.75 90 LYS A CA 1
ATOM 702 C C . LYS A 1 90 ? 12.685 -8.811 -6.884 1.00 80.75 90 LYS A C 1
ATOM 704 O O . LYS A 1 90 ? 13.604 -8.470 -7.629 1.00 80.75 90 LYS A O 1
ATOM 709 N N . PRO A 1 91 ? 12.745 -8.693 -5.551 1.00 72.94 91 PRO A N 1
ATOM 710 C CA . PRO A 1 91 ? 13.970 -8.304 -4.882 1.00 72.94 91 PRO A CA 1
ATOM 711 C C . PRO A 1 91 ? 15.113 -9.255 -5.262 1.00 72.94 91 PRO A C 1
ATOM 713 O O . PRO A 1 91 ? 14.911 -10.471 -5.339 1.00 72.94 91 PRO A O 1
ATOM 716 N N . GLU A 1 92 ? 16.313 -8.717 -5.484 1.00 71.31 92 GLU A N 1
ATOM 717 C CA . GLU A 1 92 ? 17.522 -9.543 -5.538 1.00 71.31 92 GLU A CA 1
ATOM 718 C C . GLU A 1 92 ? 17.702 -10.287 -4.204 1.00 71.31 92 GLU A C 1
ATOM 720 O O . GLU A 1 92 ? 17.198 -9.836 -3.173 1.00 71.31 92 GLU A O 1
ATOM 725 N N . GLN A 1 93 ? 18.409 -11.423 -4.228 1.00 60.16 93 GLN A N 1
ATOM 726 C CA . GLN A 1 93 ? 18.412 -12.512 -3.226 1.00 60.16 93 GLN A CA 1
ATOM 727 C C . GLN A 1 93 ? 18.849 -12.164 -1.776 1.00 60.16 93 GLN A C 1
ATOM 729 O O . GLN A 1 93 ? 19.147 -13.056 -0.992 1.00 60.16 93 GLN A O 1
ATOM 734 N N . SER A 1 94 ? 18.829 -10.900 -1.362 1.00 64.94 94 SER A N 1
ATOM 735 C CA . SER A 1 94 ? 19.107 -10.432 0.004 1.00 64.94 94 SER A CA 1
ATOM 736 C C . SER A 1 94 ? 18.033 -9.479 0.563 1.00 64.94 94 SER A C 1
ATOM 738 O O . SER A 1 94 ? 17.980 -9.226 1.766 1.00 64.94 94 SER A O 1
ATOM 740 N N . TYR A 1 95 ? 17.140 -8.954 -0.282 1.00 68.81 95 TYR A N 1
ATOM 741 C CA . TYR A 1 95 ? 16.116 -8.001 0.141 1.00 68.81 95 TYR A CA 1
ATOM 742 C C . TYR A 1 95 ? 14.776 -8.706 0.365 1.00 68.81 95 TYR A C 1
ATOM 744 O O . TYR A 1 95 ? 14.211 -9.303 -0.546 1.00 68.81 95 TYR A O 1
ATOM 752 N N . SER A 1 96 ? 14.243 -8.615 1.583 1.00 78.19 96 SER A N 1
ATOM 753 C CA . SER A 1 96 ? 12.850 -8.964 1.861 1.00 78.19 96 SER A CA 1
ATOM 754 C C . SER A 1 96 ? 11.981 -7.711 1.811 1.00 78.19 96 SER A C 1
ATOM 756 O O . SER A 1 96 ? 12.460 -6.595 1.993 1.00 78.19 96 SER A O 1
ATOM 758 N N . VAL A 1 97 ? 10.682 -7.888 1.601 1.00 87.50 97 VAL A N 1
ATOM 759 C CA . VAL A 1 97 ? 9.689 -6.845 1.864 1.00 87.50 97 VAL A CA 1
ATOM 760 C C . VAL A 1 97 ? 8.802 -7.233 3.041 1.00 87.50 97 VAL A C 1
ATOM 762 O O . VAL A 1 97 ? 7.687 -6.751 3.102 1.00 87.50 97 VAL A O 1
ATOM 765 N N . SER A 1 98 ? 9.240 -8.099 3.968 1.00 89.25 98 SER A N 1
ATOM 766 C CA . SER A 1 98 ? 8.451 -8.598 5.120 1.00 89.25 98 SER A CA 1
ATOM 767 C C . SER A 1 98 ? 7.992 -7.514 6.099 1.00 89.25 98 SER A C 1
ATOM 769 O O . SER A 1 98 ? 7.020 -7.707 6.822 1.00 89.25 98 SER A O 1
ATOM 771 N N . SER A 1 99 ? 8.650 -6.359 6.102 1.00 92.69 99 SER A N 1
ATOM 772 C CA . SER A 1 99 ? 8.287 -5.198 6.912 1.00 92.69 99 SER A CA 1
ATOM 773 C C . SER A 1 99 ? 8.399 -3.900 6.113 1.00 92.69 99 SER A C 1
ATOM 775 O O . SER A 1 99 ? 9.119 -3.824 5.116 1.00 92.69 99 SER A O 1
ATOM 777 N N . VAL A 1 100 ? 7.744 -2.831 6.582 1.00 92.81 100 VAL A N 1
ATOM 778 C CA . VAL A 1 100 ? 7.870 -1.489 5.976 1.00 92.81 100 VAL A CA 1
ATOM 779 C C . VAL A 1 100 ? 9.330 -1.024 5.917 1.00 92.81 100 VAL A C 1
ATOM 781 O O . VAL A 1 100 ? 9.746 -0.419 4.933 1.00 92.81 100 VAL A O 1
ATOM 784 N N . GLY A 1 101 ? 10.130 -1.324 6.946 1.00 93.06 101 GLY A N 1
ATOM 785 C CA . GLY A 1 101 ? 11.546 -0.952 6.980 1.00 93.06 101 GLY A CA 1
ATOM 786 C C . GLY A 1 101 ? 12.374 -1.667 5.911 1.00 93.06 101 GLY A C 1
ATOM 787 O O . GLY A 1 101 ? 13.196 -1.038 5.248 1.00 93.06 101 GLY A O 1
ATOM 788 N N . GLU A 1 102 ? 12.140 -2.963 5.704 1.00 92.75 102 GLU A N 1
ATOM 789 C CA . GLU A 1 102 ? 12.825 -3.719 4.651 1.00 92.75 102 GLU A CA 1
ATOM 790 C C . GLU A 1 102 ? 12.342 -3.315 3.255 1.00 92.75 102 GLU A C 1
ATOM 792 O O . GLU A 1 102 ? 13.167 -3.141 2.363 1.00 92.75 102 GLU A O 1
ATOM 797 N N . MET A 1 103 ? 11.044 -3.032 3.088 1.00 94.56 103 MET A N 1
ATOM 798 C CA . MET A 1 103 ? 10.511 -2.446 1.856 1.00 94.56 103 MET A CA 1
ATOM 799 C C . MET A 1 103 ? 11.190 -1.114 1.518 1.00 94.56 103 MET A C 1
ATOM 801 O O . MET A 1 103 ? 11.539 -0.892 0.363 1.00 94.56 103 MET A O 1
ATOM 805 N N . ILE A 1 104 ? 11.410 -0.229 2.497 1.00 95.00 104 ILE A N 1
ATOM 806 C CA . ILE A 1 104 ? 12.127 1.038 2.276 1.00 95.00 104 ILE A CA 1
ATOM 807 C C . ILE A 1 104 ? 13.574 0.776 1.841 1.00 95.00 104 ILE A C 1
ATOM 809 O O . ILE A 1 104 ? 14.050 1.417 0.904 1.00 95.00 104 ILE A O 1
ATOM 813 N N . ARG A 1 105 ? 14.273 -0.175 2.477 1.00 93.12 105 ARG A N 1
ATOM 814 C CA . ARG A 1 105 ? 15.642 -0.558 2.080 1.00 93.12 105 ARG A CA 1
ATOM 815 C C . ARG A 1 105 ? 15.688 -1.102 0.655 1.00 93.12 105 ARG A C 1
ATOM 817 O O . ARG A 1 105 ? 16.565 -0.700 -0.098 1.00 93.12 105 ARG A O 1
ATOM 824 N N . TRP A 1 106 ? 14.735 -1.957 0.292 1.00 93.75 106 TRP A N 1
ATOM 825 C CA . TRP A 1 106 ? 14.585 -2.479 -1.064 1.00 93.75 106 TRP A CA 1
ATOM 826 C C . TRP A 1 106 ? 14.304 -1.361 -2.074 1.00 93.75 106 TRP A C 1
ATOM 828 O O . TRP A 1 106 ? 15.026 -1.229 -3.051 1.00 93.75 106 TRP A O 1
ATOM 838 N N . LEU A 1 107 ? 13.328 -0.486 -1.814 1.00 94.69 107 LEU A N 1
ATOM 839 C CA . LEU A 1 107 ? 13.033 0.658 -2.687 1.00 94.69 107 LEU A CA 1
ATOM 840 C C . LEU A 1 107 ? 14.251 1.573 -2.883 1.00 94.69 107 LEU A C 1
ATOM 842 O O . LEU A 1 107 ? 14.404 2.156 -3.951 1.00 94.69 107 LEU A O 1
ATOM 846 N N . SER A 1 108 ? 15.104 1.694 -1.863 1.00 93.88 108 SER A N 1
ATOM 847 C CA . SER A 1 108 ? 16.324 2.509 -1.905 1.00 93.88 108 SER A CA 1
ATOM 848 C C . SER A 1 108 ? 17.459 1.866 -2.708 1.00 93.88 108 SER A C 1
ATOM 850 O O . SER A 1 108 ? 18.382 2.575 -3.097 1.00 93.88 108 SER A O 1
ATOM 852 N N . SER A 1 109 ? 17.420 0.548 -2.936 1.00 92.25 109 SER A N 1
ATOM 853 C CA . SER A 1 109 ? 18.424 -0.168 -3.733 1.00 92.25 109 SER A CA 1
ATOM 854 C C . SER A 1 109 ? 18.039 -0.329 -5.206 1.00 92.25 109 SER A C 1
ATOM 856 O O . SER A 1 109 ? 18.880 -0.736 -6.004 1.00 92.25 109 SER A O 1
ATOM 858 N N . LEU A 1 110 ? 16.797 -0.005 -5.582 1.00 92.69 110 LEU A N 1
ATOM 859 C CA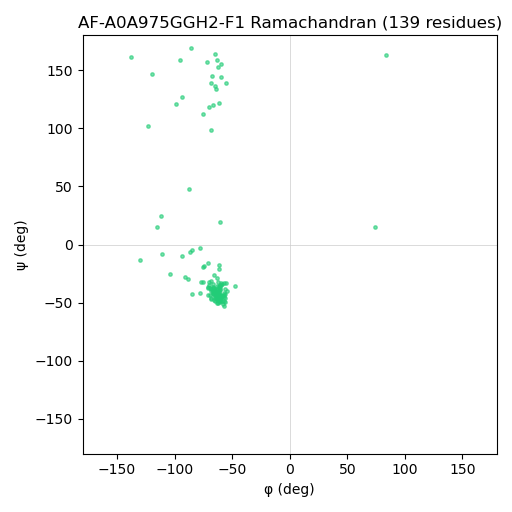 . LEU A 1 110 ? 16.334 -0.082 -6.967 1.00 92.69 110 LEU A CA 1
ATOM 860 C C . LEU A 1 110 ? 17.028 0.951 -7.860 1.00 92.69 110 LEU A C 1
ATOM 862 O O . LEU A 1 110 ? 17.237 2.102 -7.472 1.00 92.69 110 LEU A O 1
ATOM 866 N N . ASP A 1 111 ? 17.281 0.573 -9.113 1.00 93.69 111 ASP A N 1
ATOM 867 C CA . ASP A 1 111 ? 17.586 1.549 -10.153 1.00 93.69 111 ASP A CA 1
ATOM 868 C C . ASP A 1 111 ? 16.378 2.462 -10.433 1.00 93.69 111 ASP A C 1
ATOM 870 O O . ASP A 1 111 ? 15.227 2.161 -10.096 1.00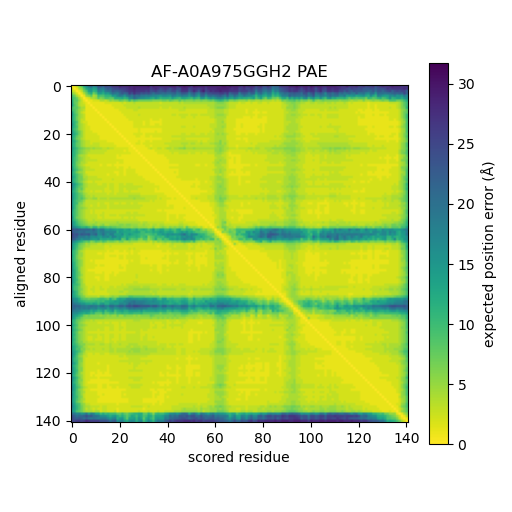 93.69 111 ASP A O 1
ATOM 874 N N . VAL A 1 112 ? 16.638 3.581 -11.110 1.00 94.62 112 VAL A N 1
ATOM 875 C CA . VAL A 1 112 ? 15.640 4.624 -11.385 1.00 94.62 112 VAL A CA 1
ATOM 876 C C . VAL A 1 112 ? 14.388 4.075 -12.076 1.00 94.62 112 VAL A C 1
ATOM 878 O O . VAL A 1 112 ? 13.278 4.476 -11.729 1.00 94.62 112 VAL A O 1
ATOM 881 N N . ARG A 1 113 ? 14.522 3.147 -13.033 1.00 95.31 113 ARG A N 1
ATOM 882 C CA . ARG A 1 113 ? 13.370 2.610 -13.773 1.00 95.31 113 ARG A CA 1
ATOM 883 C C . ARG A 1 113 ? 12.488 1.771 -12.856 1.00 95.31 113 ARG A C 1
ATOM 885 O O . ARG A 1 113 ? 11.266 1.943 -12.851 1.00 95.31 113 ARG A O 1
ATOM 892 N N . ASN A 1 114 ? 13.096 0.883 -12.079 1.00 94.56 114 ASN A N 1
ATOM 893 C CA . ASN A 1 114 ? 12.371 0.026 -11.145 1.00 94.56 114 ASN A CA 1
ATOM 894 C C . ASN A 1 114 ? 11.731 0.831 -10.011 1.00 94.56 114 ASN A C 1
ATOM 896 O O . ASN A 1 114 ? 10.566 0.604 -9.676 1.00 94.56 114 ASN A O 1
ATOM 900 N N . TYR A 1 115 ? 12.438 1.834 -9.492 1.00 95.75 115 TYR A N 1
ATOM 901 C CA . TYR A 1 115 ? 11.907 2.743 -8.483 1.00 95.75 115 TYR A CA 1
ATOM 902 C C . TYR A 1 115 ? 10.699 3.547 -8.988 1.00 95.75 115 TYR A C 1
ATOM 904 O O . TYR A 1 115 ? 9.685 3.654 -8.290 1.00 95.75 115 TYR A O 1
ATOM 912 N N . LEU A 1 116 ? 10.759 4.081 -10.214 1.00 95.88 116 LEU A N 1
ATOM 913 C CA . LEU A 1 116 ? 9.630 4.796 -10.820 1.00 95.88 116 LEU A CA 1
ATOM 914 C C . LEU A 1 116 ? 8.438 3.870 -11.067 1.00 95.88 116 LEU A C 1
ATOM 916 O O . LEU A 1 116 ? 7.305 4.257 -10.791 1.00 95.88 116 LEU A O 1
ATOM 920 N N . THR A 1 117 ? 8.686 2.635 -11.506 1.00 96.88 117 THR A N 1
ATOM 921 C CA . THR A 1 117 ? 7.631 1.627 -11.695 1.00 96.88 117 THR A CA 1
ATOM 922 C C . THR A 1 117 ? 6.919 1.330 -10.373 1.00 96.88 117 THR A C 1
ATOM 924 O O . THR A 1 117 ? 5.693 1.408 -10.303 1.00 96.88 117 THR A O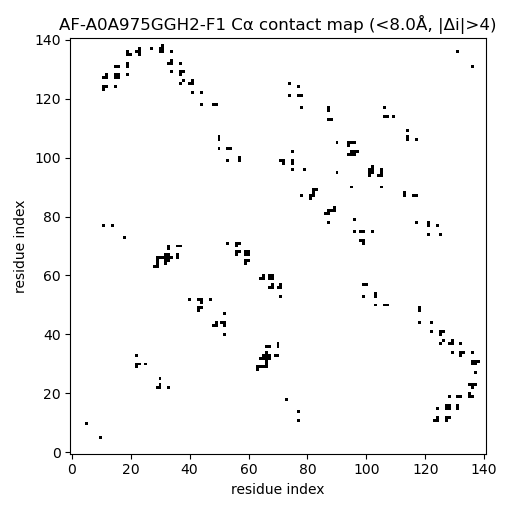 1
ATOM 927 N N . ALA A 1 118 ? 7.673 1.098 -9.292 1.00 96.69 118 ALA A N 1
ATOM 928 C CA . ALA A 1 118 ? 7.112 0.916 -7.953 1.00 96.69 118 ALA A CA 1
ATOM 929 C C . ALA A 1 118 ? 6.347 2.160 -7.467 1.00 96.69 118 ALA A C 1
ATOM 931 O O . ALA A 1 118 ? 5.253 2.047 -6.914 1.00 96.69 118 ALA A O 1
ATOM 932 N N . THR A 1 119 ? 6.879 3.357 -7.723 1.00 97.44 119 THR A N 1
ATOM 933 C CA . THR A 1 119 ? 6.224 4.625 -7.370 1.00 97.44 119 THR A CA 1
ATOM 934 C C . THR A 1 119 ? 4.887 4.789 -8.090 1.00 97.44 119 THR A C 1
ATOM 936 O O . THR A 1 119 ? 3.880 5.099 -7.453 1.00 97.44 119 THR A O 1
ATOM 939 N N . HIS A 1 120 ? 4.843 4.526 -9.396 1.00 96.75 120 HIS A N 1
ATOM 940 C CA . HIS A 1 120 ? 3.620 4.588 -10.196 1.00 96.75 120 HIS A CA 1
ATOM 941 C C . HIS A 1 120 ? 2.588 3.555 -9.735 1.00 96.75 120 HIS A C 1
ATOM 943 O O . HIS A 1 120 ? 1.394 3.858 -9.668 1.00 96.75 120 HIS A O 1
ATOM 949 N N . GLU A 1 121 ? 3.039 2.356 -9.371 1.00 97.44 121 GLU A N 1
ATOM 950 C CA . GLU A 1 121 ? 2.174 1.302 -8.850 1.00 97.44 121 GLU A CA 1
ATOM 951 C C . GLU A 1 121 ? 1.522 1.719 -7.520 1.00 97.44 121 GLU A C 1
ATOM 953 O O . GLU A 1 121 ? 0.303 1.619 -7.359 1.00 97.44 121 GLU A O 1
ATOM 958 N N . VAL A 1 122 ? 2.297 2.293 -6.593 1.00 97.62 122 VAL A N 1
ATOM 959 C CA . VAL A 1 122 ? 1.770 2.824 -5.325 1.00 97.62 122 VAL A CA 1
ATOM 960 C C . VAL A 1 122 ? 0.814 4.000 -5.556 1.00 97.62 122 VAL A C 1
ATOM 962 O O . VAL A 1 122 ? -0.259 4.053 -4.947 1.00 97.62 122 VAL A O 1
ATOM 965 N N . ILE A 1 123 ? 1.142 4.930 -6.457 1.00 96.81 123 ILE A N 1
ATOM 966 C CA . ILE A 1 123 ? 0.253 6.052 -6.812 1.00 96.81 123 ILE A CA 1
ATOM 967 C C . ILE A 1 123 ? -1.054 5.551 -7.437 1.00 96.81 123 ILE A C 1
ATOM 969 O O . ILE A 1 123 ? -2.095 6.155 -7.216 1.00 96.81 123 ILE A O 1
ATOM 973 N N . SER A 1 124 ? -1.036 4.441 -8.174 1.00 96.94 124 SER A N 1
ATOM 974 C CA . SER A 1 124 ? -2.246 3.869 -8.780 1.00 96.94 124 SER A CA 1
ATOM 975 C C . SER A 1 124 ? -3.116 3.124 -7.762 1.00 96.94 124 SER A C 1
ATOM 977 O O . SER A 1 124 ? -4.343 3.127 -7.851 1.00 96.94 124 SER A O 1
ATOM 979 N N . PHE A 1 125 ? -2.497 2.512 -6.753 1.00 98.06 125 PHE A N 1
ATOM 980 C CA . PHE A 1 125 ? -3.191 1.790 -5.688 1.00 98.06 125 PHE A CA 1
ATOM 981 C C . PHE A 1 125 ? -3.801 2.710 -4.618 1.00 98.06 125 PHE A C 1
ATOM 983 O O . PHE A 1 125 ? -4.932 2.509 -4.172 1.00 98.06 125 PHE A O 1
ATOM 990 N N . THR A 1 126 ? -3.079 3.747 -4.201 1.00 96.25 126 THR A N 1
ATOM 991 C CA . THR A 1 126 ? -3.462 4.589 -3.053 1.00 96.25 126 THR A CA 1
ATOM 992 C C . THR A 1 126 ? -4.787 5.369 -3.211 1.00 96.25 126 THR A C 1
ATOM 994 O O . THR A 1 126 ? -5.481 5.539 -2.203 1.00 96.25 126 THR A O 1
ATOM 997 N N . PRO A 1 127 ? -5.254 5.760 -4.417 1.00 94.69 127 PRO A N 1
ATOM 998 C CA . PRO A 1 127 ? -6.608 6.272 -4.625 1.00 94.69 127 PRO A CA 1
ATOM 999 C C . PRO A 1 127 ? -7.705 5.277 -4.240 1.00 94.69 127 PRO A C 1
ATOM 1001 O O . PRO A 1 127 ? -8.753 5.699 -3.751 1.00 94.69 127 PRO A O 1
ATOM 1004 N N . TRP A 1 128 ? -7.484 3.970 -4.417 1.00 97.81 128 TRP A N 1
ATOM 1005 C CA . TRP A 1 128 ? -8.438 2.946 -3.985 1.00 97.81 128 TRP A CA 1
ATOM 1006 C C . TRP A 1 128 ? -8.514 2.865 -2.461 1.00 97.81 128 TRP A C 1
ATOM 1008 O O . TRP A 1 128 ? -9.620 2.875 -1.920 1.00 97.81 128 TRP A O 1
ATOM 1018 N N . LEU A 1 129 ? -7.371 2.903 -1.762 1.00 96.88 129 LEU A N 1
ATOM 1019 C CA . LEU A 1 129 ? -7.354 3.008 -0.296 1.00 96.88 129 LEU A CA 1
ATOM 1020 C C . LEU A 1 129 ? -8.125 4.238 0.184 1.00 96.88 129 LEU A C 1
ATOM 1022 O O . LEU A 1 129 ? -8.954 4.120 1.081 1.00 96.88 129 LEU A O 1
ATOM 1026 N N . LYS A 1 130 ? -7.897 5.402 -0.437 1.00 96.06 130 LYS A N 1
ATOM 1027 C CA . LYS A 1 130 ? -8.625 6.638 -0.124 1.00 96.06 130 LYS A CA 1
ATOM 1028 C C . LYS A 1 130 ? -10.137 6.470 -0.304 1.00 96.06 130 LYS A C 1
ATOM 1030 O O . LYS A 1 130 ? -10.885 6.799 0.613 1.00 96.06 130 LYS A O 1
ATOM 1035 N N . ARG A 1 131 ? -10.591 5.968 -1.459 1.00 96.12 131 ARG A N 1
ATOM 1036 C CA . ARG A 1 131 ? -12.025 5.798 -1.767 1.00 96.12 131 ARG A CA 1
ATOM 1037 C C . ARG A 1 131 ? -12.710 4.889 -0.749 1.00 96.12 131 ARG A C 1
ATOM 1039 O O . ARG A 1 131 ? -13.734 5.270 -0.187 1.00 96.12 131 ARG A O 1
ATOM 1046 N N . PHE A 1 132 ? -12.122 3.728 -0.463 1.00 97.38 132 PHE A N 1
ATOM 1047 C CA . PHE A 1 132 ? -12.696 2.801 0.510 1.00 97.38 132 PHE A CA 1
ATOM 1048 C C . PHE A 1 132 ? -12.604 3.334 1.937 1.00 97.38 132 PHE A C 1
ATOM 1050 O O . PHE A 1 132 ? -13.566 3.197 2.681 1.00 97.38 132 PHE A O 1
ATOM 1057 N N . ALA A 1 133 ? -11.516 4.010 2.318 1.00 96.56 133 ALA A N 1
ATOM 1058 C CA . ALA A 1 133 ? -11.418 4.642 3.633 1.00 96.56 133 ALA A CA 1
ATOM 1059 C C . ALA A 1 133 ? -12.501 5.712 3.833 1.00 96.56 133 ALA A C 1
ATOM 1061 O O . ALA A 1 133 ? -13.040 5.860 4.924 1.00 96.56 133 ALA A O 1
ATOM 1062 N N . GLN A 1 134 ? -12.845 6.458 2.781 1.00 94.38 134 GLN A N 1
ATOM 1063 C CA . GLN A 1 134 ? -13.912 7.452 2.840 1.00 94.38 134 GLN A CA 1
ATOM 1064 C C . GLN A 1 134 ? -15.308 6.832 2.939 1.00 94.38 134 GLN A C 1
ATOM 1066 O O . GLN A 1 134 ? -16.140 7.400 3.642 1.00 94.38 134 GLN A O 1
ATOM 1071 N N . GLY A 1 135 ? -15.548 5.706 2.259 1.00 94.69 135 GLY A N 1
ATOM 1072 C CA . GLY A 1 135 ? -16.860 5.055 2.214 1.00 94.69 135 GLY A CA 1
ATOM 1073 C C . GLY A 1 135 ? -17.138 4.048 3.335 1.00 94.69 135 GLY A C 1
ATOM 1074 O O . GLY A 1 135 ? -18.294 3.878 3.703 1.00 94.69 135 GLY A O 1
ATOM 1075 N N . LEU A 1 136 ? -16.113 3.374 3.867 1.00 94.12 136 LEU A N 1
ATOM 1076 C CA . LEU A 1 136 ? -16.272 2.278 4.835 1.00 94.1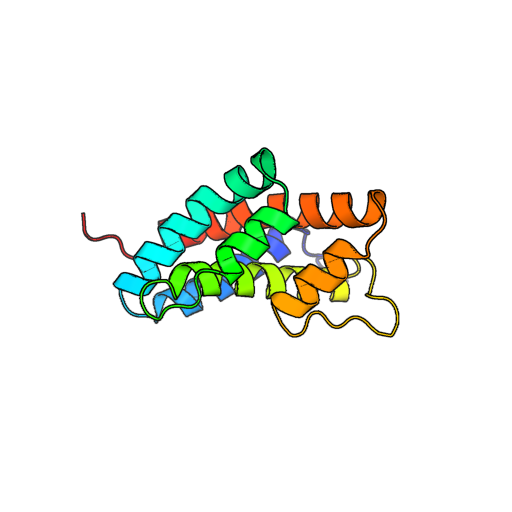2 136 LEU A CA 1
ATOM 1077 C C . LEU A 1 136 ? -15.946 2.672 6.276 1.00 94.12 136 LEU A C 1
ATOM 1079 O O . LEU A 1 136 ? -16.430 2.022 7.197 1.00 94.12 136 LEU A O 1
ATOM 1083 N N . LEU A 1 137 ? -15.108 3.691 6.483 1.00 93.38 137 LEU A N 1
ATOM 1084 C CA . LEU A 1 137 ? -14.709 4.109 7.826 1.00 93.38 137 LEU A CA 1
ATOM 1085 C C . LEU A 1 137 ? -15.620 5.230 8.315 1.00 93.38 137 LEU A C 1
ATOM 1087 O O . LEU A 1 137 ? -15.794 6.254 7.636 1.00 93.38 137 LEU A O 1
ATOM 1091 N N . TYR A 1 138 ? -16.187 5.016 9.500 1.00 79.19 138 TYR A N 1
ATOM 1092 C CA . TYR A 1 138 ? -17.145 5.922 10.113 1.00 79.19 138 TYR A CA 1
ATOM 1093 C C . TYR A 1 138 ? -16.488 7.276 10.412 1.00 79.19 138 TYR A C 1
ATOM 1095 O O . TYR A 1 138 ? -15.378 7.348 10.938 1.00 79.19 138 TYR A O 1
ATOM 1103 N N . SER A 1 139 ? -17.177 8.363 10.068 1.00 58.94 139 SER A N 1
ATOM 1104 C CA . SER A 1 139 ? -16.847 9.708 10.539 1.00 58.94 139 SER A CA 1
ATOM 1105 C C . SER A 1 139 ? -18.084 10.263 11.234 1.00 58.94 139 SER A C 1
ATOM 1107 O O . SER A 1 139 ? -19.012 10.660 10.526 1.00 58.94 139 SER A O 1
ATOM 1109 N N . PRO A 1 140 ? -18.136 10.281 12.578 1.00 54.62 140 PRO A N 1
ATOM 1110 C CA . PRO A 1 140 ? -19.109 11.124 13.249 1.00 54.62 140 PRO A CA 1
ATOM 1111 C C . PRO A 1 140 ? -18.781 12.567 12.850 1.00 54.62 140 PRO A C 1
ATOM 1113 O O . PRO A 1 140 ? -17.631 12.993 12.963 1.00 54.62 140 PRO A O 1
ATOM 1116 N N . SER A 1 141 ? -19.763 13.241 12.251 1.00 46.03 141 SER A N 1
ATOM 1117 C CA . SER A 1 141 ? -19.693 14.672 11.929 1.00 46.03 141 SER A CA 1
ATOM 1118 C C . SER A 1 141 ? -19.890 15.504 13.185 1.00 46.03 141 SER A C 1
ATOM 1120 O O . SER A 1 141 ? -20.643 15.029 14.065 1.00 46.03 141 SER A O 1
#

InterPro domains:
  IPR010160 CRISPR-associated protein, Cmr5 [PF09701] (9-136)
  IPR010160 CRISPR-associated protein, Cmr5 [TIGR01881] (6-137)
  IPR023101 AF1862-like domain superfamily [G3DSA:1.10.520.30] (4-139)
  IPR023101 AF1862-like domain superfamily [SSF158568] (5-137)

Solvent-accessible surface area (backbone atoms only — not comparable to full-atom values): 7780 Å² total; per-residue (Å²): 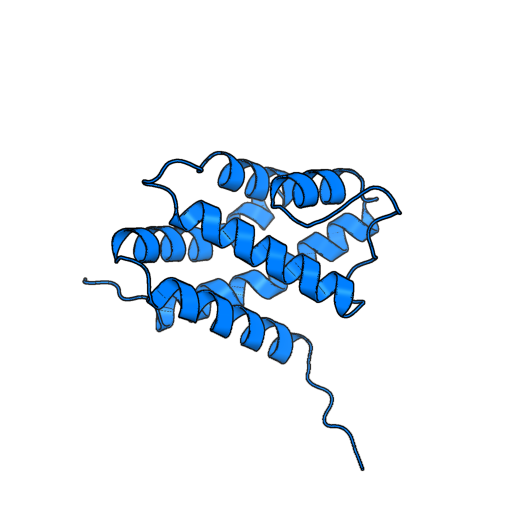133,87,76,84,76,77,50,70,66,56,52,39,42,52,53,28,45,56,57,42,57,61,43,54,75,49,58,69,69,41,34,46,41,24,37,54,39,37,63,46,46,54,58,40,31,74,74,63,33,55,67,53,39,49,52,54,28,64,70,32,69,51,87,93,31,46,14,33,38,49,50,43,46,51,52,37,54,45,50,54,50,34,30,76,72,65,77,37,81,69,64,63,103,83,51,52,60,90,41,59,69,38,35,50,54,41,57,70,69,44,54,72,69,58,37,49,52,54,45,52,52,50,57,66,36,37,58,37,38,24,54,40,29,65,74,66,36,80,73,90,127